Protein AF-A0A2U1W9L5-F1 (afdb_monomer_lite)

Structure (mmCIF, N/CA/C/O backbone):
data_AF-A0A2U1W9L5-F1
#
_entry.id   AF-A0A2U1W9L5-F1
#
loop_
_atom_site.group_PDB
_atom_site.id
_atom_site.type_symbol
_atom_site.label_atom_id
_atom_site.label_alt_id
_atom_site.label_comp_id
_atom_site.label_asym_id
_atom_site.label_entity_id
_atom_site.label_seq_id
_atom_site.pdbx_PDB_ins_code
_atom_site.Cartn_x
_atom_site.Cartn_y
_atom_site.Cartn_z
_atom_site.occupancy
_atom_site.B_iso_or_equiv
_atom_site.auth_seq_id
_atom_site.auth_comp_id
_atom_site.auth_asym_id
_atom_site.auth_atom_id
_atom_site.pdbx_PDB_model_num
ATOM 1 N N . MET A 1 1 ? -1.393 -13.310 -28.749 1.00 59.06 1 MET A N 1
ATOM 2 C CA . MET A 1 1 ? -0.535 -14.511 -28.892 1.00 59.06 1 MET A CA 1
ATOM 3 C C . MET A 1 1 ? -1.027 -15.587 -27.932 1.00 59.06 1 MET A C 1
ATOM 5 O O . MET A 1 1 ? -1.110 -15.295 -26.744 1.00 59.06 1 MET A O 1
ATOM 9 N N . PRO A 1 2 ? -1.384 -16.792 -28.401 1.00 62.62 2 PRO A N 1
ATOM 10 C CA . PRO A 1 2 ? -1.845 -17.861 -27.521 1.00 62.62 2 PRO A CA 1
ATOM 11 C C . PRO A 1 2 ? -0.654 -18.483 -26.778 1.00 62.62 2 PRO A C 1
ATOM 13 O O . PRO A 1 2 ? 0.275 -19.007 -27.392 1.00 62.62 2 PRO A O 1
ATOM 16 N N . HIS A 1 3 ? -0.678 -18.419 -25.445 1.00 68.94 3 HIS A N 1
ATOM 17 C CA . HIS A 1 3 ? 0.366 -18.960 -24.563 1.00 68.94 3 HIS A CA 1
ATOM 18 C C . HIS A 1 3 ? 0.517 -20.491 -24.673 1.00 68.94 3 HIS A C 1
ATOM 20 O O . HIS A 1 3 ? 1.542 -21.047 -24.284 1.00 68.94 3 HIS A O 1
ATOM 26 N N . THR A 1 4 ? -0.487 -21.161 -25.236 1.00 73.25 4 THR A N 1
ATOM 27 C CA . THR A 1 4 ? -0.583 -22.618 -25.358 1.00 73.25 4 THR A CA 1
ATOM 28 C C . THR A 1 4 ? 0.248 -23.175 -26.518 1.00 73.25 4 THR A C 1
ATOM 30 O O . THR A 1 4 ? 0.890 -24.209 -26.367 1.00 73.25 4 THR A O 1
ATOM 33 N N . VAL A 1 5 ? 0.321 -22.469 -27.655 1.00 77.19 5 VAL A N 1
ATOM 34 C CA . VAL A 1 5 ? 0.996 -22.957 -28.881 1.00 77.19 5 VAL A CA 1
ATOM 35 C C . VAL A 1 5 ? 2.514 -23.091 -28.693 1.00 77.19 5 VAL A C 1
ATOM 37 O O . VAL A 1 5 ? 3.149 -23.959 -29.283 1.00 77.19 5 VAL A O 1
ATOM 40 N N . ASN A 1 6 ? 3.097 -22.270 -27.817 1.00 74.38 6 ASN A N 1
ATOM 41 C CA . ASN A 1 6 ? 4.539 -22.244 -27.555 1.00 74.38 6 ASN A CA 1
ATOM 42 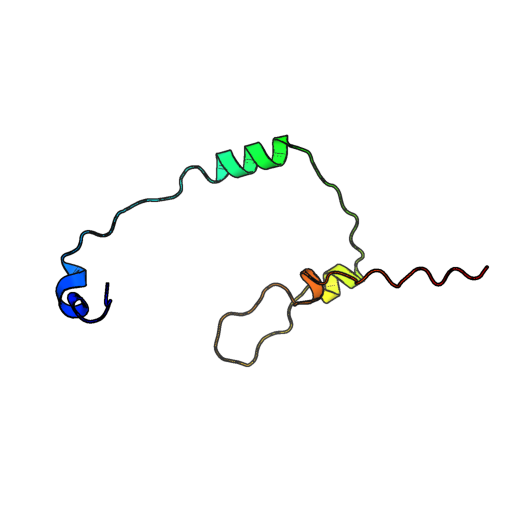C C . ASN A 1 6 ? 4.942 -22.908 -26.228 1.00 74.38 6 ASN A C 1
ATOM 44 O O . ASN A 1 6 ? 6.110 -22.827 -25.841 1.00 74.38 6 ASN A O 1
ATOM 48 N N . ALA A 1 7 ? 4.017 -23.588 -25.540 1.00 78.31 7 ALA A N 1
ATOM 49 C CA . ALA A 1 7 ? 4.281 -24.278 -24.276 1.00 78.31 7 ALA A CA 1
ATOM 50 C C . ALA A 1 7 ? 5.514 -25.213 -24.312 1.00 78.31 7 ALA A C 1
ATOM 52 O O . ALA A 1 7 ? 6.381 -25.055 -23.447 1.00 78.31 7 ALA A O 1
ATOM 53 N N . PRO A 1 8 ? 5.691 -26.102 -25.317 1.00 82.56 8 PRO A N 1
ATOM 54 C CA . PRO A 1 8 ? 6.844 -27.002 -25.349 1.00 82.56 8 PRO A CA 1
ATOM 55 C C . PRO A 1 8 ? 8.165 -26.293 -25.672 1.00 82.56 8 PRO A C 1
ATOM 57 O O . PRO A 1 8 ? 9.217 -26.822 -25.350 1.00 82.56 8 PRO A O 1
ATOM 60 N N . ARG A 1 9 ? 8.145 -25.092 -26.268 1.00 77.81 9 ARG A N 1
ATOM 61 C CA . ARG A 1 9 ? 9.349 -24.342 -26.690 1.00 77.81 9 ARG A CA 1
ATOM 62 C C . ARG A 1 9 ? 9.721 -23.199 -25.746 1.00 77.81 9 ARG A C 1
ATOM 64 O O . ARG A 1 9 ? 10.729 -22.528 -25.946 1.00 77.81 9 ARG A O 1
ATOM 71 N N . ARG A 1 10 ? 8.938 -22.977 -24.687 1.00 79.75 10 ARG A N 1
ATOM 72 C CA . ARG A 1 10 ? 9.128 -21.864 -23.745 1.00 79.75 10 ARG A CA 1
ATOM 73 C C . ARG A 1 10 ? 10.481 -21.897 -23.028 1.00 79.75 10 ARG A C 1
ATOM 75 O O . ARG A 1 10 ? 10.982 -20.846 -22.647 1.00 79.75 10 ARG A O 1
ATOM 82 N N . HIS A 1 11 ? 11.074 -23.078 -22.860 1.00 80.00 11 HIS A N 1
ATOM 83 C CA . HIS A 1 11 ? 12.392 -23.247 -22.245 1.00 80.00 11 HIS A CA 1
ATOM 84 C C . HIS A 1 11 ? 13.549 -22.774 -23.146 1.00 80.00 11 HIS A C 1
ATOM 86 O O . HIS A 1 11 ? 14.620 -22.473 -22.632 1.00 80.00 1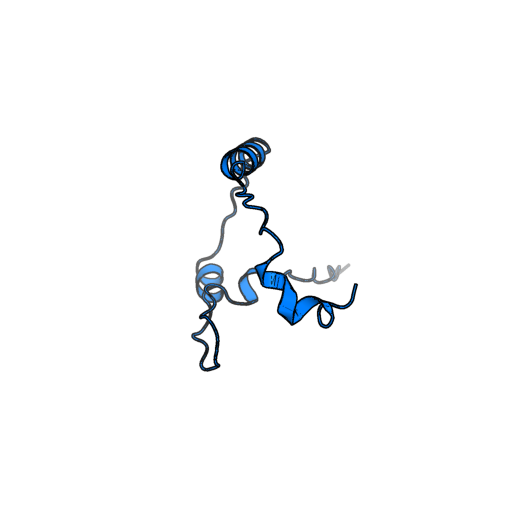1 HIS A O 1
ATOM 92 N N . TYR A 1 12 ? 13.329 -22.672 -24.464 1.00 82.69 12 TYR A N 1
ATOM 93 C CA . TYR A 1 12 ? 14.310 -22.160 -25.427 1.00 82.69 12 TYR A CA 1
ATOM 94 C C . TYR A 1 12 ? 14.315 -20.627 -25.508 1.00 82.69 12 TYR A C 1
ATOM 96 O O . TYR A 1 12 ? 15.272 -20.036 -25.993 1.00 82.69 12 TYR A O 1
ATOM 104 N N . ILE A 1 13 ? 13.262 -19.964 -25.019 1.00 82.88 13 ILE A N 1
ATOM 105 C CA . ILE A 1 13 ? 13.193 -18.502 -24.978 1.00 82.88 13 ILE A CA 1
ATOM 106 C C . ILE A 1 13 ? 14.056 -18.027 -23.803 1.00 82.88 13 ILE A C 1
ATOM 108 O O . ILE A 1 13 ? 13.702 -18.303 -22.648 1.00 82.88 13 ILE A O 1
ATOM 112 N N . PRO A 1 14 ? 15.162 -17.299 -24.047 1.00 84.69 14 PRO A N 1
ATOM 113 C CA . PRO A 1 14 ? 15.978 -16.767 -22.970 1.00 84.69 14 PRO A CA 1
ATOM 114 C C . PRO A 1 14 ? 15.120 -15.855 -22.099 1.00 84.69 14 PRO A C 1
ATOM 116 O O . PRO A 1 14 ? 14.492 -14.911 -22.585 1.00 84.69 14 PRO A O 1
ATOM 119 N N . ARG A 1 15 ? 15.070 -16.137 -20.796 1.00 81.56 15 ARG A N 1
ATOM 120 C CA . ARG A 1 15 ? 14.368 -15.250 -19.872 1.00 81.56 15 ARG A CA 1
ATOM 121 C C . ARG A 1 15 ? 15.159 -13.945 -19.771 1.00 81.56 15 ARG A C 1
ATOM 123 O O . ARG A 1 15 ? 16.347 -14.003 -19.443 1.00 81.56 15 ARG A O 1
ATOM 130 N N . PRO A 1 16 ? 14.539 -12.778 -20.008 1.00 80.94 16 PRO A N 1
ATOM 131 C CA . PRO A 1 16 ? 15.206 -11.513 -19.755 1.00 80.94 16 PRO A CA 1
ATOM 132 C C . PRO A 1 16 ? 15.551 -11.428 -18.264 1.00 80.94 16 PRO A C 1
ATOM 134 O O . PRO A 1 16 ? 14.668 -11.460 -17.409 1.00 80.94 16 PRO A O 1
ATOM 137 N N . LYS A 1 17 ? 16.845 -11.337 -17.952 1.00 81.88 17 LYS A N 1
ATOM 138 C CA . LYS A 1 17 ? 17.345 -11.094 -16.595 1.00 81.88 17 LYS A CA 1
ATOM 139 C C . LYS A 1 17 ? 17.345 -9.589 -16.360 1.00 81.88 17 LYS A C 1
ATOM 141 O O . LYS A 1 17 ? 18.329 -8.913 -16.638 1.00 81.88 17 LYS A O 1
ATOM 146 N N . ARG A 1 18 ? 16.206 -9.052 -15.934 1.00 80.25 18 ARG A N 1
ATOM 147 C CA . ARG A 1 18 ? 16.081 -7.649 -15.532 1.00 80.25 18 ARG A CA 1
ATOM 148 C C . ARG A 1 18 ? 15.746 -7.619 -14.054 1.00 80.25 18 ARG A C 1
ATOM 150 O O . ARG A 1 18 ? 14.727 -8.167 -13.648 1.00 80.25 18 ARG A O 1
ATOM 157 N N . THR A 1 19 ? 16.610 -6.982 -13.280 1.00 78.56 19 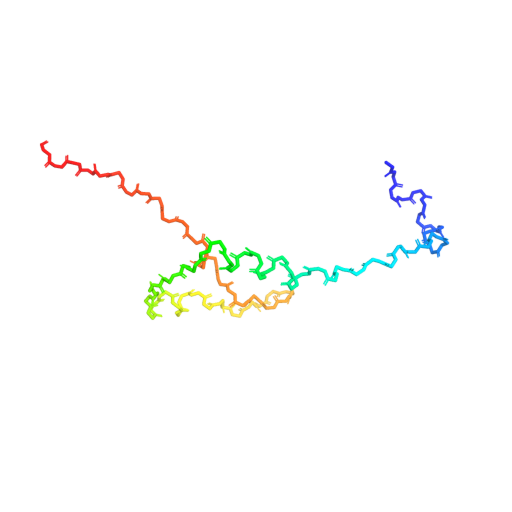THR A N 1
ATOM 158 C CA . THR A 1 19 ? 16.374 -6.695 -11.868 1.00 78.56 19 THR A CA 1
ATOM 159 C C . THR A 1 19 ? 16.089 -5.208 -11.756 1.00 78.56 19 THR A C 1
ATOM 161 O O . THR A 1 19 ? 16.807 -4.400 -12.344 1.00 78.56 19 THR A O 1
ATOM 164 N N . VAL A 1 20 ? 15.035 -4.838 -11.034 1.00 81.69 20 VAL A N 1
ATOM 165 C CA . VAL A 1 20 ? 14.752 -3.431 -10.735 1.00 81.69 20 VAL A CA 1
ATOM 166 C C . VAL A 1 20 ? 15.777 -2.972 -9.700 1.00 81.69 20 VAL A C 1
ATOM 168 O O . VAL A 1 20 ? 15.666 -3.303 -8.526 1.00 81.69 20 VAL A O 1
ATOM 171 N N . THR A 1 21 ? 16.816 -2.265 -10.140 1.00 84.19 21 THR A N 1
ATOM 172 C CA . THR A 1 21 ? 17.905 -1.777 -9.272 1.00 84.19 21 THR A CA 1
ATOM 173 C C . THR A 1 21 ? 17.652 -0.369 -8.739 1.00 84.19 21 THR A C 1
ATOM 175 O O . THR A 1 21 ? 18.271 0.042 -7.764 1.00 84.19 21 THR A O 1
ATOM 178 N N . SER A 1 22 ? 16.723 0.372 -9.348 1.00 87.00 22 SER A N 1
ATOM 179 C CA . SER A 1 22 ? 16.457 1.779 -9.039 1.00 87.00 22 SER A CA 1
ATOM 180 C C . SER A 1 22 ? 15.436 1.998 -7.918 1.00 87.00 22 SER A C 1
ATOM 182 O O . SER A 1 22 ? 15.045 3.138 -7.685 1.00 87.00 22 SER A O 1
ATOM 184 N N . TRP A 1 23 ? 14.988 0.946 -7.218 1.00 90.00 23 TRP A N 1
ATOM 185 C CA . TRP A 1 23 ? 13.944 1.065 -6.188 1.00 90.00 23 TRP A CA 1
ATOM 186 C C . TRP A 1 23 ? 14.308 2.084 -5.102 1.00 90.00 23 TRP A C 1
ATOM 188 O O . TRP A 1 23 ? 13.511 2.960 -4.788 1.00 90.00 23 TRP A O 1
ATOM 198 N N . ALA A 1 24 ? 15.549 2.044 -4.612 1.00 86.88 24 ALA A N 1
ATOM 199 C CA . ALA A 1 24 ? 16.026 2.986 -3.602 1.00 86.88 24 ALA A CA 1
ATOM 200 C C . ALA A 1 24 ? 16.047 4.444 -4.099 1.00 86.88 24 ALA A C 1
ATOM 202 O O . ALA A 1 24 ? 15.776 5.362 -3.333 1.00 86.88 24 ALA A O 1
ATOM 203 N N . GLN A 1 25 ? 16.341 4.671 -5.384 1.00 89.12 25 GLN A N 1
ATOM 204 C CA . GLN A 1 25 ? 16.326 6.018 -5.971 1.00 89.12 25 GLN A CA 1
ATOM 205 C C . GLN A 1 25 ? 14.897 6.552 -6.105 1.00 89.12 25 GLN A C 1
ATOM 207 O O . GLN A 1 25 ? 14.658 7.735 -5.875 1.00 89.12 25 GLN A O 1
ATOM 212 N N . TYR A 1 26 ? 13.952 5.677 -6.454 1.00 85.62 26 TYR A N 1
ATOM 213 C CA . TYR A 1 26 ? 12.536 6.017 -6.522 1.00 85.62 26 TYR A CA 1
ATOM 214 C C . TYR A 1 26 ? 11.975 6.373 -5.139 1.00 85.62 26 TYR A C 1
ATOM 216 O O . TYR A 1 26 ? 11.337 7.411 -4.987 1.00 85.62 26 TYR A O 1
ATOM 224 N N . ASP A 1 27 ? 12.278 5.555 -4.133 1.00 88.31 27 ASP A N 1
ATOM 225 C CA . ASP A 1 27 ? 11.856 5.768 -2.748 1.00 88.31 27 ASP A CA 1
ATOM 226 C C . ASP A 1 27 ? 12.435 7.068 -2.163 1.00 88.31 27 ASP A C 1
ATOM 228 O O . ASP A 1 27 ? 11.703 7.907 -1.639 1.00 88.31 27 ASP A O 1
ATOM 232 N N . ALA A 1 28 ? 13.732 7.320 -2.370 1.00 87.12 28 ALA A N 1
ATOM 233 C CA . ALA A 1 28 ? 14.373 8.566 -1.950 1.00 87.12 28 ALA A CA 1
ATOM 234 C C . ALA A 1 28 ? 13.735 9.804 -2.606 1.00 87.12 28 ALA A C 1
ATOM 236 O O . ALA A 1 28 ? 13.500 10.810 -1.933 1.00 87.12 28 ALA A O 1
ATOM 237 N N . ALA A 1 29 ? 13.416 9.734 -3.902 1.00 87.56 29 ALA A N 1
ATOM 238 C CA . ALA A 1 29 ? 12.734 10.817 -4.606 1.00 87.56 29 ALA A CA 1
ATOM 239 C C . ALA A 1 29 ? 11.293 11.031 -4.108 1.00 87.56 29 ALA A C 1
ATOM 241 O O . ALA A 1 29 ? 10.793 12.155 -4.164 1.00 87.56 29 ALA A O 1
ATOM 242 N N . LEU A 1 30 ? 10.619 9.983 -3.620 1.00 86.19 30 LEU A N 1
ATOM 243 C CA . LEU A 1 30 ? 9.291 10.089 -3.018 1.00 86.19 30 LEU A CA 1
ATOM 244 C C . LEU A 1 30 ? 9.366 10.774 -1.646 1.00 86.19 30 LEU A C 1
ATOM 246 O O . LEU A 1 30 ? 8.631 11.731 -1.414 1.00 86.19 30 LEU A O 1
ATOM 250 N N . CYS A 1 31 ? 10.317 10.377 -0.797 1.00 85.50 31 CYS A N 1
ATOM 251 C CA . CYS A 1 31 ? 10.580 11.019 0.496 1.00 85.50 31 CYS A CA 1
ATOM 252 C C . CYS A 1 31 ? 10.938 12.510 0.356 1.00 85.50 31 CYS A C 1
ATOM 254 O O . CYS A 1 31 ? 10.527 13.331 1.172 1.00 85.50 31 CYS A O 1
ATOM 256 N N . GLN A 1 32 ? 11.658 12.890 -0.705 1.00 84.62 32 GLN A N 1
ATOM 257 C CA . GLN A 1 32 ? 12.011 14.291 -0.978 1.00 84.62 32 GLN A CA 1
ATOM 258 C C . GLN A 1 32 ? 10.819 15.177 -1.380 1.00 84.62 32 GLN A C 1
ATOM 260 O O . GLN A 1 32 ? 10.929 16.399 -1.294 1.00 84.62 32 GLN A O 1
ATOM 265 N N . ARG A 1 33 ? 9.681 14.610 -1.810 1.00 90.19 33 ARG A N 1
ATOM 266 C CA . ARG A 1 33 ? 8.480 15.396 -2.170 1.00 90.19 33 ARG A CA 1
ATOM 267 C C . ARG A 1 33 ? 7.752 15.962 -0.957 1.00 90.19 33 ARG A C 1
ATOM 269 O O . ARG A 1 33 ? 6.963 16.891 -1.106 1.00 90.19 33 ARG A O 1
ATOM 276 N N . GLY A 1 34 ? 8.016 15.407 0.217 1.00 83.62 34 GLY A N 1
ATOM 277 C CA . GLY A 1 34 ? 7.418 15.836 1.465 1.00 83.62 34 GLY A CA 1
ATOM 278 C C . GLY A 1 34 ? 7.189 14.658 2.392 1.00 83.62 34 GLY A C 1
ATOM 279 O O . GLY A 1 34 ? 6.873 13.550 1.962 1.00 83.62 34 GLY A O 1
ATOM 280 N N . THR A 1 35 ? 7.330 14.924 3.682 1.00 83.88 35 THR A N 1
ATOM 281 C CA . THR A 1 35 ? 7.026 13.962 4.737 1.00 83.88 35 THR A CA 1
ATOM 282 C C . THR A 1 35 ? 5.589 14.174 5.190 1.00 83.88 35 THR A C 1
ATOM 284 O O . THR A 1 35 ? 5.214 15.289 5.551 1.00 83.88 35 THR A O 1
ATOM 287 N N . LEU A 1 36 ? 4.788 13.110 5.194 1.00 84.81 36 LEU A N 1
ATOM 288 C CA . LEU A 1 36 ? 3.463 13.111 5.802 1.00 84.81 36 LEU A CA 1
ATOM 289 C C . LEU A 1 36 ? 3.549 12.423 7.166 1.00 84.81 36 LEU A C 1
ATOM 291 O O . LEU A 1 36 ? 3.821 11.227 7.240 1.00 84.81 36 LEU A O 1
ATOM 295 N N . THR A 1 37 ? 3.287 13.171 8.236 1.00 90.00 37 THR A N 1
ATOM 296 C CA . THR A 1 37 ? 3.134 12.609 9.582 1.00 90.00 37 THR A CA 1
ATOM 297 C C . THR A 1 37 ? 1.649 12.498 9.891 1.00 90.00 37 THR A C 1
ATOM 299 O O . THR A 1 37 ? 0.952 13.510 9.942 1.00 90.00 37 THR A O 1
ATOM 302 N N . VAL A 1 38 ? 1.167 11.274 10.097 1.00 88.50 38 VAL A N 1
ATOM 303 C CA . VAL A 1 38 ? -0.212 10.996 10.518 1.00 88.50 38 VAL A CA 1
ATOM 304 C C . VAL A 1 38 ? -0.227 10.454 11.940 1.00 88.50 38 VAL A C 1
ATOM 306 O O . VAL A 1 38 ? 0.663 9.702 12.335 1.00 88.50 38 VAL A O 1
ATOM 309 N N . TRP A 1 39 ? -1.257 10.821 12.696 1.00 92.81 39 TRP A N 1
ATOM 310 C CA . TRP A 1 39 ? -1.552 10.215 13.989 1.00 92.81 39 TRP A CA 1
ATOM 311 C C . TRP A 1 39 ? -2.591 9.120 13.779 1.00 92.81 39 TRP A C 1
ATOM 313 O O . TRP A 1 39 ? -3.638 9.365 13.183 1.00 92.81 39 TRP A O 1
ATOM 323 N N . VAL A 1 40 ? -2.287 7.914 14.251 1.00 90.75 40 VAL A N 1
ATOM 324 C CA . VAL A 1 40 ? -3.164 6.743 14.155 1.00 90.75 40 VAL A CA 1
ATOM 325 C C . VAL A 1 40 ? -3.532 6.330 15.573 1.00 90.75 40 VAL A C 1
ATOM 327 O O . VAL A 1 40 ? -2.657 6.278 16.436 1.00 90.75 40 VAL A O 1
ATOM 330 N N . SER A 1 41 ? -4.815 6.077 15.826 1.00 93.19 41 SER A N 1
ATOM 331 C CA . SER A 1 41 ? -5.265 5.617 17.140 1.00 93.19 41 SER A CA 1
ATOM 332 C C . SER A 1 41 ? -4.863 4.156 17.378 1.00 93.19 41 SER A C 1
ATOM 334 O O . SER A 1 41 ? -4.703 3.383 16.429 1.00 93.19 41 SER A O 1
ATOM 336 N N . GLU A 1 42 ? -4.712 3.759 18.641 1.00 93.44 42 GLU A N 1
ATOM 337 C CA . GLU A 1 42 ? -4.335 2.381 18.987 1.00 93.44 42 GLU A CA 1
ATOM 338 C C . GLU A 1 42 ? -5.413 1.381 18.535 1.00 93.44 42 GLU A C 1
ATOM 340 O O . GLU A 1 42 ? -5.108 0.285 18.067 1.00 93.44 42 GLU A O 1
ATOM 345 N N . GLU A 1 43 ? -6.684 1.785 18.585 1.00 90.88 43 GLU A N 1
ATOM 346 C CA . GLU A 1 43 ? -7.819 0.981 18.129 1.00 90.88 43 GLU A CA 1
ATOM 347 C C . GLU A 1 43 ? -7.743 0.706 16.623 1.00 90.88 43 GLU A C 1
ATOM 349 O O . GLU A 1 43 ? -8.029 -0.409 16.181 1.00 90.88 43 GLU A O 1
ATOM 354 N N . ALA A 1 44 ? -7.314 1.695 15.830 1.00 90.50 44 ALA A N 1
ATOM 355 C CA . ALA A 1 44 ? -7.119 1.522 14.397 1.00 90.50 44 ALA A CA 1
ATOM 356 C C . ALA A 1 44 ? -5.966 0.547 14.110 1.00 90.50 44 ALA A C 1
ATOM 358 O O . ALA A 1 44 ? -6.132 -0.373 13.310 1.00 90.50 44 ALA A O 1
ATOM 359 N N . ILE A 1 45 ? -4.837 0.674 14.817 1.00 91.44 45 ILE A N 1
ATOM 360 C CA . ILE A 1 45 ? -3.692 -0.246 14.682 1.00 91.44 45 ILE A CA 1
ATOM 361 C C . ILE A 1 45 ? -4.100 -1.680 15.041 1.00 91.44 45 ILE A C 1
ATOM 363 O O . ILE A 1 45 ? -3.752 -2.625 14.324 1.00 91.44 45 ILE A O 1
ATOM 367 N N . ALA A 1 46 ? -4.856 -1.855 16.126 1.00 92.25 46 ALA A N 1
ATOM 368 C CA . ALA A 1 46 ? -5.375 -3.156 16.530 1.00 92.25 46 ALA A CA 1
ATOM 369 C C . ALA A 1 46 ? -6.313 -3.747 15.464 1.00 92.25 46 ALA A C 1
ATOM 371 O O . ALA A 1 46 ? -6.185 -4.924 15.122 1.00 92.25 46 ALA A O 1
ATOM 372 N N . GLY A 1 47 ? -7.198 -2.925 14.890 1.00 91.94 47 GLY A N 1
ATOM 373 C CA . GLY A 1 47 ? -8.115 -3.322 13.820 1.00 91.94 47 GLY A CA 1
ATOM 374 C C . GLY A 1 47 ? -7.428 -3.653 12.491 1.00 91.94 47 GLY A C 1
ATOM 375 O O . GLY A 1 47 ? -7.963 -4.435 11.703 1.00 91.94 47 GLY A O 1
ATOM 376 N N . TRP A 1 48 ? -6.236 -3.108 12.230 1.00 94.38 48 TRP A N 1
ATOM 377 C CA . TRP A 1 48 ? -5.482 -3.364 10.999 1.00 94.38 48 TRP A CA 1
ATOM 378 C C . TRP A 1 48 ? -4.805 -4.727 10.959 1.00 94.38 48 TRP A C 1
ATOM 380 O O . TRP A 1 48 ? -4.515 -5.205 9.866 1.00 94.38 48 TRP A O 1
ATOM 390 N N . LYS A 1 49 ? -4.535 -5.376 12.096 1.00 92.94 49 LYS A N 1
ATOM 391 C CA . LYS A 1 49 ? -3.943 -6.721 12.080 1.00 92.94 49 LYS A CA 1
ATOM 392 C C . LYS A 1 49 ? -4.942 -7.715 11.501 1.00 92.94 49 LYS A C 1
ATOM 394 O O . LYS A 1 49 ? -6.080 -7.810 11.955 1.00 92.94 49 LYS A O 1
ATOM 399 N N . ALA A 1 50 ? -4.513 -8.474 10.498 1.00 91.12 50 ALA A N 1
ATOM 400 C CA . ALA A 1 50 ? -5.386 -9.479 9.915 1.00 91.12 50 ALA A CA 1
ATOM 401 C C . ALA A 1 50 ? -5.624 -10.640 10.888 1.00 91.12 50 ALA A C 1
ATOM 403 O O . ALA A 1 50 ? -4.707 -11.105 11.569 1.00 91.12 50 ALA A O 1
ATOM 404 N N . ALA A 1 51 ? -6.854 -11.152 10.901 1.00 88.94 51 ALA A N 1
ATOM 405 C CA . ALA A 1 51 ? -7.142 -12.415 11.560 1.00 88.94 51 ALA A CA 1
ATOM 406 C C . ALA A 1 51 ? -6.461 -13.573 10.799 1.00 88.94 51 ALA A C 1
ATOM 408 O O . ALA A 1 51 ? -6.430 -13.552 9.562 1.00 88.94 51 ALA A O 1
ATOM 409 N N . PRO A 1 52 ? -5.955 -14.604 11.501 1.00 88.12 52 PRO A N 1
ATOM 410 C CA . PRO A 1 52 ? -5.380 -15.775 10.853 1.00 88.12 52 PRO A CA 1
ATOM 411 C C . PRO A 1 52 ? -6.379 -16.433 9.894 1.00 88.12 52 PRO A C 1
ATOM 413 O O . PRO A 1 52 ? -7.498 -16.781 10.279 1.00 88.12 52 PRO A O 1
ATOM 416 N N . ARG A 1 53 ? -5.977 -16.640 8.638 1.00 87.25 53 ARG A N 1
ATOM 417 C CA . ARG A 1 53 ? -6.780 -17.388 7.663 1.00 87.25 53 ARG A CA 1
ATOM 418 C C . ARG A 1 53 ? -6.690 -18.881 7.938 1.00 87.25 53 ARG A C 1
ATOM 420 O O . ARG A 1 53 ? -5.602 -19.433 8.068 1.00 87.25 53 ARG A O 1
ATOM 427 N N . THR A 1 54 ? -7.844 -19.539 7.903 1.00 87.75 54 THR A N 1
ATOM 428 C CA . THR A 1 54 ? -7.976 -21.007 7.946 1.00 87.75 54 THR A CA 1
ATOM 429 C C . THR A 1 54 ? -8.011 -21.636 6.544 1.00 87.75 54 THR A C 1
ATOM 431 O O . THR A 1 54 ? -8.030 -22.854 6.407 1.00 87.75 54 THR A O 1
ATOM 434 N N . THR A 1 55 ? -8.050 -20.819 5.486 1.00 86.94 55 THR A N 1
ATOM 435 C CA . THR A 1 55 ? -8.124 -21.281 4.089 1.00 86.94 55 THR A CA 1
ATOM 436 C C . THR A 1 55 ? -6.734 -21.422 3.455 1.00 86.94 55 THR A C 1
ATOM 438 O O . THR A 1 55 ? -5.820 -20.699 3.854 1.00 86.94 55 THR A O 1
ATOM 441 N N . PRO A 1 56 ? -6.558 -22.301 2.445 1.00 85.81 56 PRO A N 1
ATOM 442 C CA . PRO A 1 56 ? -5.290 -22.439 1.728 1.00 85.81 56 PRO A CA 1
ATOM 443 C C . PRO A 1 56 ? -4.821 -21.112 1.113 1.00 85.81 56 PRO A C 1
ATOM 445 O O . PRO A 1 56 ? -5.579 -20.441 0.410 1.00 85.81 56 PRO A O 1
ATOM 448 N N . GLY A 1 57 ? -3.566 -20.743 1.375 1.00 87.69 57 GLY A N 1
ATOM 449 C CA . GLY A 1 57 ? -2.957 -19.486 0.936 1.00 87.69 57 GLY A CA 1
ATOM 450 C C . GLY A 1 57 ? -1.980 -18.925 1.973 1.00 87.69 57 GLY A C 1
ATOM 451 O O . GLY A 1 57 ? -1.811 -19.490 3.051 1.00 87.69 57 GLY A O 1
ATOM 452 N N . GLY A 1 58 ? -1.311 -17.820 1.637 1.00 90.06 58 GLY A N 1
ATOM 453 C CA .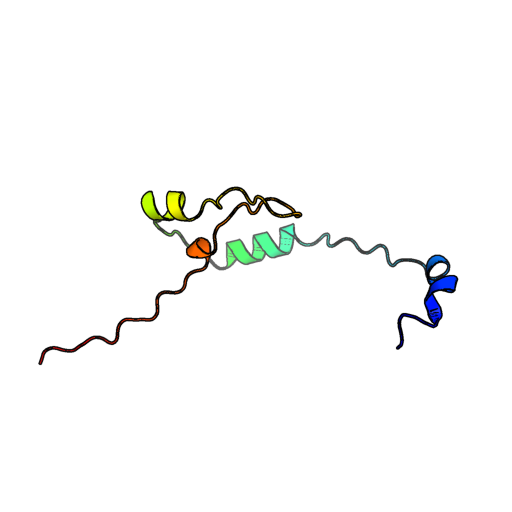 GLY A 1 58 ? -0.472 -17.086 2.589 1.00 90.06 58 GLY A CA 1
ATOM 454 C C . GLY A 1 58 ? -1.301 -16.354 3.651 1.00 90.06 58 GLY A C 1
ATOM 455 O O . GLY A 1 58 ? -2.469 -16.034 3.421 1.00 90.06 58 GLY A O 1
ATOM 456 N N . GLN A 1 59 ? -0.686 -16.071 4.802 1.00 89.50 59 GLN A N 1
ATOM 457 C CA . GLN A 1 59 ? -1.311 -15.273 5.858 1.00 89.50 59 GLN A CA 1
ATOM 458 C C . GLN A 1 59 ? -1.220 -13.775 5.517 1.00 89.50 59 GLN A C 1
ATOM 460 O O . GLN A 1 59 ? -0.121 -13.293 5.231 1.00 89.50 59 GLN A O 1
ATOM 465 N N . PRO A 1 60 ? -2.342 -13.034 5.512 1.00 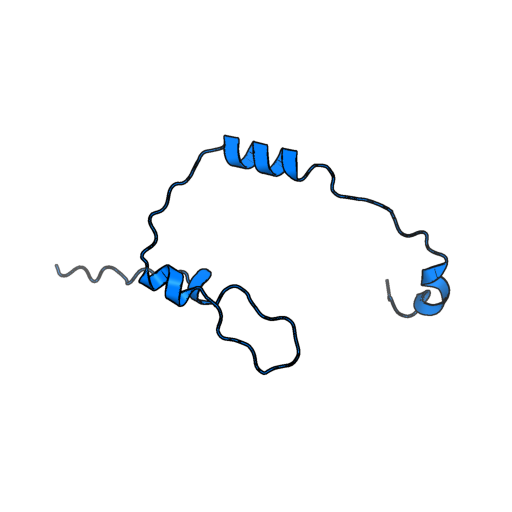87.88 60 PRO A N 1
ATOM 466 C CA . PRO A 1 60 ? -2.316 -11.588 5.338 1.00 87.88 60 PRO A CA 1
ATOM 467 C C . PRO A 1 60 ? -1.723 -10.912 6.579 1.00 87.88 60 PRO A C 1
ATOM 469 O O . PRO A 1 60 ? -1.995 -11.317 7.703 1.00 87.88 60 PRO A O 1
ATOM 472 N N . ASN A 1 61 ? -0.931 -9.858 6.377 1.00 90.88 61 ASN A N 1
ATOM 473 C CA . ASN A 1 61 ? -0.425 -9.035 7.483 1.00 90.88 61 ASN A CA 1
ATOM 474 C C . ASN A 1 61 ? -1.450 -7.975 7.918 1.00 90.88 61 ASN A C 1
ATOM 476 O O . ASN A 1 61 ? -1.501 -7.616 9.093 1.00 90.88 61 ASN A O 1
ATOM 480 N N . TYR A 1 62 ? -2.276 -7.506 6.976 1.00 93.00 62 TYR A N 1
ATOM 481 C CA . TYR A 1 62 ? -3.236 -6.423 7.174 1.00 93.00 62 TYR A CA 1
ATOM 482 C C . TYR A 1 62 ? -4.662 -6.856 6.821 1.00 93.00 62 TYR A C 1
ATOM 484 O O . TYR A 1 62 ? -4.858 -7.635 5.885 1.00 93.00 62 TYR A O 1
ATOM 492 N N . SER A 1 63 ? -5.637 -6.380 7.592 1.00 91.94 63 SER A N 1
ATOM 493 C CA . SER A 1 63 ? -7.070 -6.551 7.348 1.00 91.94 63 SER A CA 1
ATOM 494 C C . SER A 1 63 ? -7.586 -5.518 6.336 1.00 91.94 63 SER A C 1
ATOM 496 O O . SER A 1 63 ? -6.927 -4.512 6.068 1.00 91.94 63 SER A O 1
ATOM 498 N N . ASP A 1 64 ? -8.800 -5.719 5.815 1.00 90.31 64 ASP A N 1
ATOM 499 C CA . ASP A 1 64 ? -9.443 -4.774 4.885 1.00 90.31 64 ASP A CA 1
ATOM 500 C C . ASP A 1 64 ? -9.721 -3.396 5.526 1.00 90.31 64 ASP A C 1
ATOM 502 O O . ASP A 1 64 ? -9.833 -2.382 4.833 1.00 90.31 64 ASP A O 1
ATOM 506 N N . LEU A 1 65 ? -9.762 -3.326 6.865 1.00 90.06 65 LEU A N 1
ATOM 507 C CA . LEU A 1 65 ? -9.894 -2.068 7.608 1.00 90.06 65 LEU A CA 1
ATOM 508 C C . LEU A 1 65 ? -8.688 -1.138 7.405 1.00 90.06 65 LEU A C 1
ATOM 510 O O . LEU A 1 65 ? -8.830 0.072 7.558 1.00 90.06 65 LEU A O 1
ATOM 514 N N . ALA A 1 66 ? -7.524 -1.671 7.020 1.00 90.06 66 ALA A N 1
ATOM 515 C CA . ALA A 1 66 ? -6.328 -0.871 6.756 1.00 90.06 66 ALA A CA 1
ATOM 516 C C . ALA A 1 66 ? -6.455 0.044 5.525 1.00 90.06 66 ALA A C 1
ATOM 518 O O . ALA A 1 66 ? -5.696 1.002 5.400 1.00 90.06 66 ALA A O 1
ATOM 519 N N . ILE A 1 67 ? -7.398 -0.238 4.615 1.00 88.56 67 ILE A N 1
ATOM 520 C CA . ILE A 1 67 ? -7.605 0.515 3.361 1.00 88.56 67 ILE A CA 1
ATOM 521 C C . ILE A 1 67 ? -9.061 1.019 3.265 1.00 88.56 67 ILE A C 1
ATOM 523 O O . ILE A 1 67 ? -9.546 1.426 2.211 1.00 88.56 67 ILE A O 1
ATOM 527 N N . THR A 1 68 ? -9.787 1.032 4.384 1.00 85.31 68 THR A N 1
ATOM 528 C CA . THR A 1 68 ? -11.151 1.561 4.411 1.00 85.31 68 THR A CA 1
ATOM 529 C C . THR A 1 68 ? -11.135 3.072 4.197 1.00 85.31 68 THR A C 1
ATOM 531 O O . THR A 1 68 ? -10.520 3.825 4.947 1.00 85.31 68 THR A O 1
ATOM 534 N N . THR A 1 69 ? -11.839 3.516 3.158 1.00 82.94 69 THR A N 1
ATOM 535 C CA . THR A 1 69 ? -12.170 4.926 2.950 1.00 82.94 69 THR A CA 1
ATOM 536 C C . THR A 1 69 ? -13.527 5.166 3.595 1.00 82.94 69 THR A C 1
ATOM 538 O O . THR A 1 69 ? -14.497 4.500 3.238 1.00 82.94 69 THR A O 1
ATOM 541 N N . GLN A 1 70 ? -13.610 6.086 4.556 1.00 72.44 70 GLN A N 1
ATOM 542 C CA . GLN A 1 70 ? -14.913 6.532 5.041 1.00 72.44 70 GLN A CA 1
ATOM 543 C C . GLN A 1 70 ? -15.597 7.336 3.932 1.00 72.44 70 GLN A C 1
ATOM 545 O O . GLN A 1 70 ? -15.045 8.325 3.451 1.00 72.44 70 GLN A O 1
ATOM 550 N N . GLU A 1 71 ? -16.797 6.916 3.534 1.00 77.19 71 GLU A N 1
ATOM 551 C CA . GLU A 1 71 ? -17.714 7.798 2.813 1.00 77.19 71 GLU A CA 1
ATOM 552 C C . GLU A 1 71 ? -17.995 9.013 3.709 1.00 77.19 71 GLU A C 1
ATOM 554 O O . GLU A 1 71 ? -18.308 8.827 4.892 1.00 77.19 71 GLU A O 1
ATOM 559 N N . PRO A 1 72 ? -17.865 10.251 3.203 1.00 67.12 72 PRO A N 1
ATOM 560 C CA . PRO A 1 72 ? -18.232 11.416 3.985 1.00 67.12 72 PRO A CA 1
ATOM 561 C C . PRO A 1 72 ? -19.733 11.339 4.264 1.00 67.12 72 PRO A C 1
ATOM 563 O O . PRO A 1 72 ? -20.547 11.398 3.342 1.00 67.12 72 PRO A O 1
ATOM 566 N N . GLU A 1 73 ? -20.110 11.200 5.537 1.00 68.44 73 GLU A N 1
ATOM 567 C CA . GLU A 1 73 ? -21.498 11.373 5.946 1.00 68.44 73 GLU A CA 1
ATOM 568 C C . GLU A 1 73 ? -21.912 12.769 5.478 1.00 68.44 73 GLU A C 1
ATOM 570 O O . GLU A 1 73 ? -21.308 13.768 5.881 1.00 68.44 73 GLU A O 1
ATOM 575 N N . ALA A 1 74 ? -22.868 12.832 4.542 1.00 64.88 74 ALA A N 1
ATOM 576 C CA . ALA A 1 74 ? -23.395 14.093 4.049 1.00 64.88 74 ALA A CA 1
ATOM 577 C C . ALA A 1 74 ? -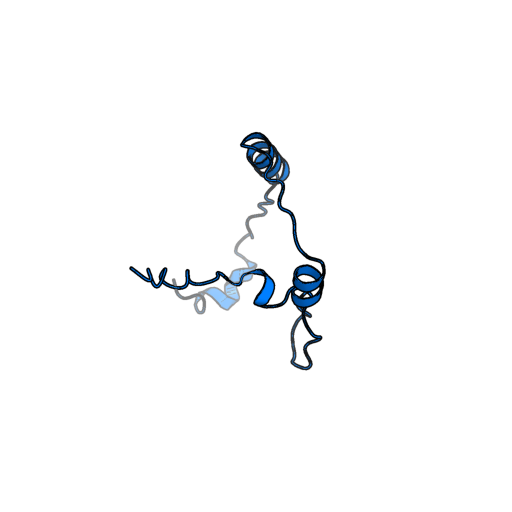23.710 14.949 5.271 1.00 64.88 74 ALA A C 1
ATOM 579 O O . ALA A 1 74 ? -24.496 14.521 6.118 1.00 64.88 74 ALA A O 1
ATOM 580 N N . ILE A 1 75 ? -23.050 16.106 5.378 1.00 65.88 75 ILE A N 1
ATOM 581 C CA . ILE A 1 75 ? -23.277 17.076 6.442 1.00 65.88 75 ILE A CA 1
ATOM 582 C C . ILE A 1 75 ? -24.776 17.361 6.411 1.00 65.88 75 ILE A C 1
ATOM 584 O O . ILE A 1 75 ? -25.254 18.126 5.572 1.00 65.88 75 ILE A O 1
ATOM 588 N N . ARG A 1 76 ? -25.539 16.688 7.278 1.00 61.06 76 ARG A N 1
ATOM 589 C CA . ARG A 1 76 ? -26.935 17.009 7.532 1.00 61.06 76 ARG A CA 1
ATOM 590 C C . ARG A 1 76 ? -26.877 18.347 8.240 1.00 61.06 76 ARG A C 1
ATOM 592 O O . ARG A 1 76 ? -26.714 18.425 9.454 1.00 61.06 76 ARG A O 1
ATOM 599 N N . SER A 1 77 ? -26.862 19.396 7.429 1.00 57.06 77 SER A N 1
ATOM 600 C CA . SER A 1 77 ? -26.967 20.768 7.875 1.00 57.06 77 SER A CA 1
ATOM 601 C C . SER A 1 77 ? -28.322 20.879 8.564 1.00 57.06 77 SER A C 1
ATOM 603 O O . SER A 1 77 ? -29.358 20.848 7.908 1.00 57.06 77 SER A O 1
ATOM 605 N N . ASN A 1 78 ? -28.309 20.907 9.896 1.00 55.34 78 ASN A N 1
ATOM 606 C CA . ASN A 1 78 ? -29.430 21.414 10.672 1.00 55.34 78 ASN A CA 1
ATOM 607 C C . ASN A 1 78 ? -29.353 22.941 10.595 1.00 55.34 78 ASN A C 1
ATOM 609 O O . ASN A 1 78 ? -28.712 23.576 11.435 1.00 55.34 78 ASN A O 1
ATOM 613 N N . VAL A 1 79 ? -29.972 23.497 9.557 1.00 55.09 79 VAL A N 1
ATOM 614 C CA . VAL A 1 79 ? -30.493 24.867 9.541 1.00 55.09 79 VAL A CA 1
ATOM 615 C C . VAL A 1 79 ? -31.975 24.774 9.231 1.00 55.09 79 VAL A C 1
ATOM 617 O O . VAL A 1 79 ? -32.319 24.026 8.288 1.00 55.09 79 VAL A O 1
#

Foldseek 3Di:
DDPPVCVVVPVVPDDPPDDPPCPVVVVVVVPVVDDDDDDDDPVLVVQQADDADPDPDDGDRGDPSVVDDDDPPPPPPPD

Secondary structure (DSSP, 8-state):
--TTTTGGGGGGSPPP------HHHHHHHHHTT--------HHHHHHHBPPPP-SSSPPPSB-GGGGPPPP--------

Radius of gyration: 22.96 Å; chains: 1; bounding box: 48×52×48 Å

Sequence (79 aa):
MPHTVNAPRRHYIPRPKRTVTSWAQYDAALCQRGTLTVWVSEEAIAGWKAAPRTTPGGQPNYSDLAITTQEPEAIRSNV

pLDDT: mean 82.85, std 9.73, range [55.09, 94.38]